Protein AF-A0A3N5W5H4-F1 (afdb_monomer)

Mean predicted aligned error: 2.98 Å

Secondary structure (DSSP, 8-state):
-B--S--GGGHHHHHHTT--EEEEE-TTSTT--HHHHHHHHTTSSEEEEEE-TTTHHHHS-HHHHHHHHHHHHHHHTTTS-EEEEESS---TTS-HHHHHHHHHHHHHH-------

Foldseek 3Di:
DEDDADPLVCLVVCLVVPAQEYPAQDCVHPQSNLQSVCVSCVPSHAYEAFQEQPDCQLPNDLVSLLVSLLVNCVRRCAQHRYHYDHNDDRDPSGDPSSVVSNVVSCVVRVPGDDDD

Structure (mmCIF, N/CA/C/O backbone):
data_AF-A0A3N5W5H4-F1
#
_entry.id   AF-A0A3N5W5H4-F1
#
loop_
_atom_site.group_PDB
_atom_site.id
_atom_site.type_symbol
_atom_site.label_atom_id
_atom_site.label_alt_id
_atom_site.label_comp_id
_atom_site.label_asym_id
_atom_site.label_entity_id
_atom_site.label_seq_id
_atom_site.pdbx_PDB_ins_code
_atom_site.Cartn_x
_atom_site.Cartn_y
_atom_site.Cartn_z
_atom_site.occupancy
_atom_site.B_iso_or_equiv
_atom_site.auth_seq_id
_atom_site.auth_comp_id
_atom_site.auth_asym_id
_atom_site.auth_atom_id
_atom_site.pdbx_PDB_model_num
ATOM 1 N N . MET A 1 1 ? -7.829 -11.147 7.617 1.00 92.62 1 MET A N 1
ATOM 2 C CA . MET A 1 1 ? -8.587 -11.829 6.548 1.00 92.62 1 MET A CA 1
ATOM 3 C C . MET A 1 1 ? -7.903 -11.585 5.212 1.00 92.62 1 MET A C 1
ATOM 5 O O . MET A 1 1 ? -7.553 -10.440 4.950 1.00 92.62 1 MET A O 1
ATOM 9 N N . HIS A 1 2 ? -7.699 -12.630 4.401 1.00 96.38 2 HIS A N 1
ATOM 10 C CA . HIS A 1 2 ? -7.287 -12.476 3.003 1.00 96.38 2 HIS A CA 1
ATOM 11 C C . HIS A 1 2 ? -8.490 -12.645 2.068 1.00 96.38 2 HIS A C 1
ATOM 13 O O . HIS A 1 2 ? -9.177 -13.659 2.160 1.00 96.38 2 HIS A O 1
ATOM 19 N N . THR A 1 3 ? -8.740 -11.694 1.173 1.00 95.25 3 THR A N 1
ATOM 20 C CA . THR A 1 3 ? -9.797 -11.803 0.159 1.00 95.25 3 THR A CA 1
ATOM 21 C C . THR A 1 3 ? -9.505 -10.883 -1.018 1.00 95.25 3 THR A C 1
ATOM 23 O O . THR A 1 3 ? -9.415 -9.671 -0.853 1.00 95.25 3 THR A O 1
ATOM 26 N N . CYS A 1 4 ? -9.370 -11.455 -2.213 1.00 94.38 4 CYS A N 1
ATOM 27 C CA . CYS A 1 4 ? -9.145 -10.668 -3.420 1.00 94.38 4 CYS A CA 1
ATOM 28 C C . CYS A 1 4 ? -10.415 -9.934 -3.880 1.00 94.38 4 CYS A C 1
ATOM 30 O O . CYS A 1 4 ? -11.540 -10.331 -3.570 1.00 94.38 4 CYS A O 1
ATOM 32 N N . GLY A 1 5 ? -10.227 -8.910 -4.706 1.00 94.50 5 GLY A N 1
ATOM 33 C CA . GLY A 1 5 ? -11.299 -8.169 -5.356 1.00 94.50 5 GLY A CA 1
ATOM 34 C C . GLY A 1 5 ? -11.914 -7.083 -4.476 1.00 94.50 5 GLY A C 1
ATOM 35 O O . GLY A 1 5 ? -11.295 -6.561 -3.551 1.00 94.50 5 GLY A O 1
ATOM 36 N N . SER A 1 6 ? -13.143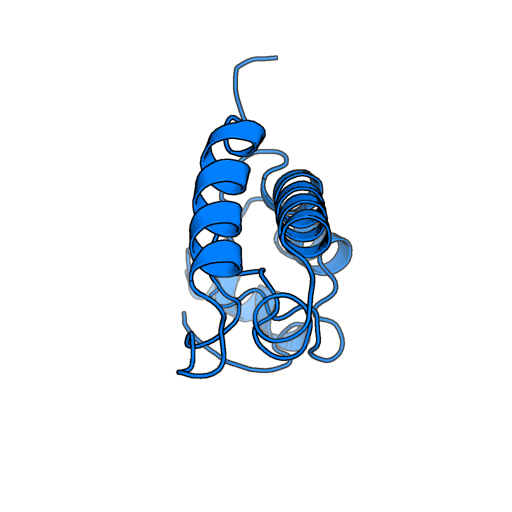 -6.695 -4.818 1.00 96.88 6 SER A N 1
ATOM 37 C CA . SER A 1 6 ? -13.864 -5.648 -4.097 1.00 96.88 6 SER A CA 1
ATOM 38 C C . SER A 1 6 ? -14.564 -6.224 -2.878 1.00 96.88 6 SER A C 1
ATOM 40 O O . SER A 1 6 ? -15.489 -7.026 -3.006 1.00 96.88 6 SER A O 1
ATOM 42 N N . VAL A 1 7 ? -14.150 -5.770 -1.699 1.00 96.62 7 VAL A N 1
ATOM 43 C CA . VAL A 1 7 ? -14.794 -6.129 -0.429 1.00 96.62 7 VAL A CA 1
ATOM 44 C C . VAL A 1 7 ? -15.321 -4.922 0.330 1.00 96.62 7 VAL A C 1
ATOM 46 O O . VAL A 1 7 ? -15.726 -5.048 1.480 1.00 96.62 7 VAL A O 1
ATOM 49 N N . PHE A 1 8 ? -15.361 -3.757 -0.322 1.00 97.62 8 PHE A N 1
ATOM 50 C CA . PHE A 1 8 ? -15.747 -2.485 0.287 1.00 97.62 8 PHE A CA 1
ATOM 51 C C . PHE A 1 8 ? -17.079 -2.557 1.051 1.00 97.62 8 PHE A C 1
ATOM 53 O O . PHE A 1 8 ? -17.203 -1.996 2.138 1.00 97.62 8 PHE A O 1
ATOM 60 N N . ALA A 1 9 ? -18.056 -3.280 0.495 1.00 97.56 9 ALA A N 1
ATOM 61 C CA . ALA A 1 9 ? -19.381 -3.450 1.085 1.00 97.56 9 ALA A CA 1
ATOM 62 C C . ALA A 1 9 ? -19.378 -4.213 2.422 1.00 97.56 9 ALA A C 1
ATOM 64 O O . ALA A 1 9 ? -20.284 -4.006 3.216 1.00 97.56 9 ALA A O 1
ATOM 65 N N . TYR A 1 10 ? -18.364 -5.046 2.675 1.00 97.00 10 TYR A N 1
ATOM 66 C CA . TYR A 1 10 ? -18.289 -5.947 3.831 1.00 97.00 10 TYR A CA 1
ATOM 67 C C . TYR A 1 10 ? -17.283 -5.487 4.894 1.00 97.00 10 TYR A C 1
ATOM 69 O O . TYR A 1 10 ? -17.069 -6.181 5.882 1.00 97.00 10 TYR A O 1
ATOM 77 N N . ILE A 1 11 ? -16.627 -4.334 4.705 1.00 97.44 11 ILE A N 1
ATOM 78 C CA . ILE A 1 11 ? -15.583 -3.861 5.631 1.00 97.44 11 ILE A CA 1
ATOM 79 C C . ILE A 1 11 ? -16.137 -3.645 7.045 1.00 97.44 11 ILE A C 1
ATOM 81 O O . ILE A 1 11 ? -15.454 -3.981 8.009 1.00 97.44 11 ILE A O 1
ATOM 85 N N . ASP A 1 12 ? -17.361 -3.121 7.168 1.00 97.50 12 ASP A N 1
ATOM 86 C CA . ASP A 1 12 ? -18.002 -2.926 8.475 1.00 97.50 12 ASP A CA 1
ATOM 87 C C . ASP A 1 12 ? -18.268 -4.276 9.150 1.00 97.50 12 ASP A C 1
ATOM 89 O O . ASP A 1 12 ? -17.841 -4.477 10.281 1.00 97.50 12 ASP A O 1
ATOM 93 N N . ASP A 1 13 ? -18.839 -5.236 8.415 1.00 97.88 13 ASP A N 1
ATOM 94 C CA . ASP A 1 13 ? -19.087 -6.589 8.923 1.00 97.88 13 ASP A CA 1
ATOM 95 C C . ASP A 1 13 ? -17.788 -7.264 9.385 1.00 97.88 13 ASP A C 1
ATOM 97 O O . ASP A 1 13 ? -17.751 -7.919 10.424 1.00 97.88 13 ASP A O 1
ATOM 101 N N . PHE A 1 14 ? -16.693 -7.091 8.637 1.00 97.62 14 PHE A N 1
ATOM 102 C CA . PHE A 1 14 ? -15.386 -7.630 9.013 1.00 97.62 14 PHE A CA 1
ATOM 103 C C . PHE A 1 14 ? -14.867 -7.024 10.318 1.00 97.62 14 PHE A C 1
ATOM 105 O O . PHE A 1 14 ? -14.317 -7.753 11.143 1.00 97.62 14 PHE A O 1
ATOM 112 N N . MET A 1 15 ? -15.039 -5.716 10.522 1.00 97.19 15 MET A N 1
ATOM 113 C CA . MET A 1 15 ? -14.690 -5.073 11.791 1.00 97.19 15 MET A CA 1
ATOM 114 C C . MET A 1 15 ? -15.587 -5.571 12.931 1.00 97.19 15 MET A C 1
ATOM 116 O O . MET A 1 15 ? -15.078 -5.868 14.010 1.00 97.19 15 MET A O 1
ATOM 120 N N . ASP A 1 16 ? -16.889 -5.722 12.684 1.00 97.81 16 ASP A N 1
ATOM 121 C CA . ASP A 1 16 ? -17.871 -6.151 13.685 1.00 97.81 16 ASP A CA 1
ATOM 122 C C . ASP A 1 16 ? -17.626 -7.585 14.174 1.00 97.81 16 ASP A C 1
ATOM 124 O O . ASP A 1 16 ? -17.781 -7.872 15.362 1.00 97.81 16 ASP A O 1
ATOM 128 N N . VAL A 1 17 ? -17.176 -8.486 13.293 1.00 97.56 17 VAL A N 1
ATOM 129 C CA . VAL A 1 17 ? -16.797 -9.862 13.672 1.00 97.56 17 VAL A CA 1
ATOM 130 C C . VAL A 1 17 ? -15.367 -9.978 14.218 1.00 97.56 17 VAL A C 1
ATOM 132 O O . VAL A 1 17 ? -14.908 -11.086 14.500 1.00 97.56 17 VAL A O 1
ATOM 135 N N . GLY A 1 18 ? -14.658 -8.857 14.386 1.00 97.12 18 GLY A N 1
ATOM 136 C CA . GLY A 1 18 ? -13.348 -8.808 15.036 1.00 97.12 18 GLY A CA 1
ATOM 137 C C . GLY A 1 18 ? -12.160 -9.147 14.133 1.00 97.12 18 GLY A C 1
ATOM 138 O O . GLY A 1 18 ? -11.157 -9.665 14.616 1.00 97.12 18 GLY A O 1
ATOM 139 N N . ILE A 1 19 ? -12.239 -8.893 12.824 1.00 98.00 19 ILE A N 1
ATOM 140 C CA . ILE A 1 19 ? -11.067 -9.008 11.946 1.00 98.00 19 ILE A CA 1
ATOM 141 C C . ILE A 1 19 ? -10.141 -7.803 12.147 1.00 98.00 19 ILE A C 1
ATOM 143 O O . ILE A 1 19 ? -10.478 -6.682 11.775 1.00 98.00 19 ILE A O 1
ATOM 147 N N . ASP A 1 20 ? -8.921 -8.057 12.624 1.00 97.56 20 ASP A N 1
ATOM 148 C CA . ASP A 1 20 ? -7.938 -6.996 12.891 1.00 97.56 20 ASP A CA 1
ATOM 149 C C . ASP A 1 20 ? -7.238 -6.449 11.635 1.00 97.56 20 ASP A C 1
ATOM 151 O O . ASP A 1 20 ? -6.796 -5.301 11.613 1.00 97.56 20 ASP A O 1
ATOM 155 N N . VAL A 1 21 ? -7.084 -7.275 10.590 1.00 98.12 21 VAL A N 1
ATOM 156 C CA . VAL A 1 21 ? -6.270 -6.954 9.401 1.00 98.12 21 VAL A CA 1
ATOM 157 C C . VAL A 1 21 ? -6.994 -7.320 8.109 1.00 98.12 21 VAL A C 1
ATOM 159 O O . VAL A 1 21 ? -7.400 -8.476 7.936 1.00 98.12 21 VAL A O 1
ATOM 162 N N . LEU A 1 22 ? -7.062 -6.386 7.158 1.00 98.06 22 LEU A N 1
ATOM 163 C CA . LEU A 1 22 ? -7.516 -6.638 5.789 1.00 98.06 22 LEU A CA 1
ATOM 164 C C . LEU A 1 22 ? -6.326 -6.778 4.831 1.00 98.06 22 LEU A C 1
ATOM 166 O O . LEU A 1 22 ? -5.477 -5.892 4.739 1.00 98.06 22 LEU A O 1
ATOM 170 N N . ASN A 1 23 ? -6.288 -7.897 4.111 1.00 97.75 23 ASN A N 1
ATOM 171 C CA . ASN A 1 23 ? -5.296 -8.231 3.094 1.00 97.75 23 ASN A CA 1
ATOM 172 C C . ASN A 1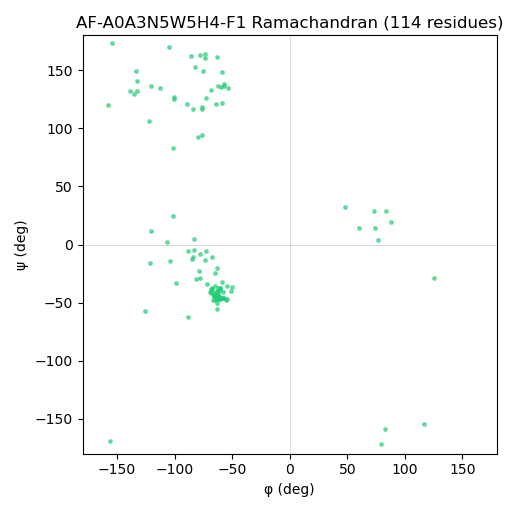 23 ? -6.028 -8.747 1.837 1.00 97.75 23 ASN A C 1
ATOM 174 O O . ASN A 1 23 ? -6.978 -9.514 1.978 1.00 97.75 23 ASN A O 1
ATOM 178 N N . PRO A 1 24 ? -5.604 -8.413 0.617 1.00 97.44 24 PRO A N 1
ATOM 179 C CA . PRO A 1 24 ? -4.684 -7.343 0.260 1.00 97.44 24 PRO A CA 1
ATOM 180 C C . PRO A 1 24 ? -5.393 -5.995 0.092 1.00 97.44 24 PRO A C 1
ATOM 182 O O . PRO A 1 24 ? -6.597 -5.911 -0.143 1.00 97.44 24 PRO A O 1
ATOM 185 N N . MET A 1 25 ? -4.620 -4.914 0.131 1.00 97.75 25 MET A N 1
ATOM 186 C CA . MET A 1 25 ? -5.026 -3.635 -0.447 1.00 97.75 25 MET A CA 1
ATOM 187 C C . MET A 1 25 ? -4.885 -3.701 -1.972 1.00 97.75 25 MET A C 1
ATOM 189 O O . MET A 1 25 ? -3.807 -3.455 -2.503 1.00 97.75 25 MET A O 1
ATOM 193 N N . GLN A 1 26 ? -5.970 -4.040 -2.671 1.00 95.62 26 GLN A N 1
ATOM 194 C CA . GLN A 1 26 ? -6.036 -4.130 -4.138 1.00 95.62 26 GLN A CA 1
ATOM 195 C C . GLN A 1 26 ? -6.716 -2.904 -4.746 1.00 95.62 26 GLN A C 1
ATOM 197 O O . GLN A 1 26 ? -7.905 -2.918 -5.051 1.00 95.62 26 GLN A O 1
ATOM 202 N N . SER A 1 27 ? -5.965 -1.818 -4.936 1.00 93.06 27 SER A N 1
ATOM 203 C CA . SER A 1 27 ? -6.529 -0.544 -5.419 1.00 93.06 27 SER A CA 1
ATOM 204 C C . SER A 1 27 ? -7.031 -0.567 -6.866 1.00 93.06 27 SER A C 1
ATOM 206 O O . SER A 1 27 ? -7.671 0.383 -7.297 1.00 93.06 27 SER A O 1
ATOM 208 N N . ASN A 1 28 ? -6.721 -1.620 -7.623 1.00 90.94 28 ASN A N 1
ATOM 209 C CA . ASN A 1 28 ? -7.226 -1.837 -8.979 1.00 90.94 28 ASN A CA 1
ATOM 210 C C . ASN A 1 28 ? -8.618 -2.502 -9.002 1.00 90.94 28 ASN A C 1
ATOM 212 O O . ASN A 1 28 ? -9.250 -2.559 -10.058 1.00 90.94 28 ASN A O 1
ATOM 216 N N . ALA A 1 29 ? -9.111 -2.993 -7.861 1.00 95.38 29 ALA A N 1
ATOM 217 C CA . ALA A 1 29 ? -10.456 -3.530 -7.737 1.00 95.38 29 ALA A CA 1
ATOM 218 C C . ALA A 1 29 ? -11.484 -2.408 -7.522 1.00 95.38 29 ALA A C 1
ATOM 220 O O . ALA A 1 29 ? -11.191 -1.347 -6.971 1.00 95.38 29 ALA A O 1
ATOM 221 N N . LYS A 1 30 ? -12.726 -2.664 -7.944 1.00 96.44 30 LYS A N 1
ATOM 222 C CA . LYS A 1 30 ? -13.839 -1.718 -7.808 1.00 96.44 30 LYS A CA 1
ATOM 223 C C . LYS A 1 30 ? -14.002 -1.261 -6.349 1.00 96.44 30 LYS A C 1
ATOM 225 O O . LYS A 1 30 ? -14.009 -2.097 -5.453 1.00 96.44 30 LYS A O 1
ATOM 230 N N . ASP A 1 31 ? -14.184 0.038 -6.117 1.00 96.81 31 ASP A N 1
ATOM 231 C CA . ASP A 1 31 ? -14.433 0.643 -4.795 1.00 96.81 31 ASP A CA 1
ATOM 232 C C . ASP A 1 31 ? -13.314 0.432 -3.744 1.00 96.81 31 ASP A C 1
ATOM 234 O O . ASP A 1 31 ? -13.528 0.683 -2.557 1.00 96.81 31 ASP A O 1
ATOM 238 N N . MET A 1 32 ? -12.115 -0.004 -4.154 1.00 97.06 32 MET A N 1
ATOM 239 C CA . MET A 1 32 ? -10.972 -0.269 -3.263 1.00 97.06 32 MET A CA 1
ATOM 240 C C . MET A 1 32 ? -9.926 0.865 -3.265 1.00 97.06 32 MET A C 1
ATOM 242 O O . MET A 1 32 ? -8.748 0.649 -2.956 1.00 97.06 32 MET A O 1
ATOM 246 N N . ASP A 1 33 ? -10.338 2.091 -3.601 1.00 96.31 33 ASP A N 1
ATOM 247 C CA . ASP A 1 33 ? -9.467 3.269 -3.633 1.00 96.31 33 ASP A CA 1
ATOM 248 C C . ASP A 1 33 ? -8.781 3.517 -2.273 1.00 96.31 33 ASP A C 1
ATOM 250 O O . ASP A 1 33 ? -9.442 3.460 -1.230 1.00 96.31 33 ASP A O 1
ATOM 254 N N . PRO A 1 34 ? -7.480 3.871 -2.235 1.00 96.44 34 PRO A N 1
ATOM 255 C CA . PRO A 1 34 ? -6.744 3.983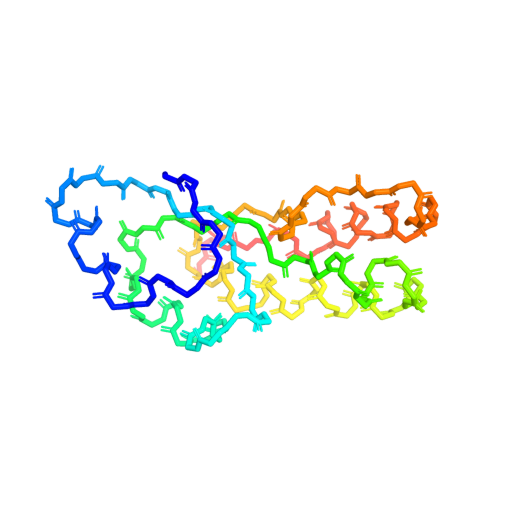 -0.979 1.00 96.44 34 PRO A CA 1
ATOM 256 C C . PRO A 1 34 ? -7.351 4.909 0.074 1.00 96.44 34 PRO A C 1
ATOM 258 O O . PRO A 1 34 ? -7.469 4.525 1.238 1.00 96.44 34 PRO A O 1
ATOM 261 N N . LEU A 1 35 ? -7.752 6.118 -0.330 1.00 96.69 35 LEU A N 1
ATOM 262 C CA . LEU A 1 35 ? -8.345 7.100 0.582 1.00 96.69 35 LEU A CA 1
ATOM 263 C C . LEU A 1 35 ? -9.680 6.599 1.128 1.00 96.69 35 LEU A C 1
ATOM 265 O O . LEU A 1 35 ? -9.903 6.629 2.333 1.00 96.69 35 LEU A O 1
ATOM 269 N N . ARG A 1 36 ? -10.514 6.047 0.244 1.00 97.19 36 ARG A N 1
ATOM 270 C CA . ARG A 1 36 ? -11.836 5.526 0.580 1.00 97.19 36 ARG A CA 1
ATOM 271 C C . ARG A 1 36 ? -11.747 4.386 1.595 1.00 97.19 36 ARG A C 1
ATOM 273 O O . ARG A 1 36 ? -12.496 4.371 2.566 1.00 97.19 36 ARG A O 1
ATOM 280 N N . ILE A 1 37 ? -10.808 3.457 1.404 1.00 97.50 37 ILE A N 1
ATOM 281 C CA . ILE A 1 37 ? -10.569 2.357 2.349 1.00 97.50 37 ILE A CA 1
ATOM 282 C C . ILE A 1 37 ? -10.048 2.887 3.683 1.00 97.50 37 ILE A C 1
ATOM 284 O O . ILE A 1 37 ? -10.528 2.463 4.732 1.00 97.50 37 ILE A O 1
ATOM 288 N N . LYS A 1 38 ? -9.105 3.836 3.664 1.00 96.31 38 LYS A N 1
ATOM 289 C CA . LYS A 1 38 ? -8.551 4.410 4.895 1.00 96.31 38 LYS A CA 1
ATOM 290 C C . LYS A 1 38 ? -9.609 5.152 5.718 1.00 96.31 38 LYS A C 1
ATOM 292 O O . LYS A 1 38 ? -9.616 5.038 6.942 1.00 96.31 38 LYS A O 1
ATOM 297 N N . GLU A 1 39 ? -10.498 5.888 5.058 1.00 96.75 39 GLU A N 1
ATOM 298 C CA . GLU A 1 39 ? -11.648 6.546 5.686 1.00 96.75 39 GLU A CA 1
ATOM 299 C C . GLU A 1 39 ? -12.643 5.525 6.241 1.00 96.75 39 GLU A C 1
ATOM 301 O O . GLU A 1 39 ? -13.090 5.668 7.377 1.00 96.75 39 GLU A O 1
ATOM 306 N N . LYS A 1 40 ? -12.943 4.468 5.475 1.00 97.38 40 LYS A N 1
ATOM 307 C CA . LYS A 1 40 ? -13.882 3.413 5.871 1.00 97.38 40 LYS A CA 1
ATOM 308 C C . LYS A 1 40 ? -13.416 2.653 7.114 1.00 97.38 40 LYS A C 1
ATOM 310 O O . LYS A 1 40 ? -14.222 2.411 8.005 1.00 97.38 40 LYS A O 1
ATOM 315 N N . THR A 1 41 ? -12.131 2.301 7.198 1.00 96.44 41 THR A N 1
ATOM 316 C CA . THR A 1 41 ? -11.593 1.581 8.364 1.00 96.44 41 THR A CA 1
ATOM 317 C C . THR A 1 41 ? -11.335 2.484 9.565 1.00 96.44 41 THR A C 1
ATOM 319 O O . THR A 1 41 ? -11.293 1.991 10.690 1.00 96.44 41 THR A O 1
ATOM 322 N N . ALA A 1 42 ? -11.149 3.793 9.357 1.00 93.62 42 ALA A N 1
ATOM 323 C CA . ALA A 1 42 ? -11.006 4.807 10.408 1.00 93.62 42 ALA A CA 1
ATOM 324 C C . ALA A 1 42 ? -10.008 4.438 11.532 1.00 93.62 42 ALA A C 1
ATOM 326 O O . ALA A 1 42 ? -10.198 4.800 12.691 1.00 93.62 42 ALA A O 1
ATOM 327 N N . GLY A 1 43 ? -8.949 3.688 11.202 1.00 92.62 43 GLY A N 1
ATOM 328 C CA . GLY A 1 43 ?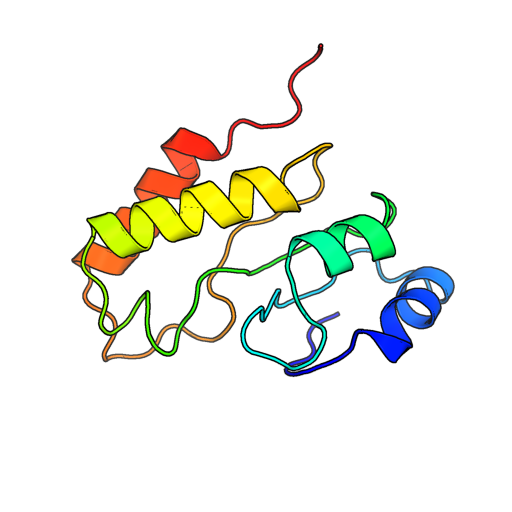 -7.937 3.233 12.166 1.00 92.62 43 GLY A CA 1
ATOM 329 C C . GLY A 1 43 ? -8.348 2.056 13.063 1.00 92.62 43 GLY A C 1
ATOM 330 O O . GLY A 1 43 ? -7.559 1.659 13.912 1.00 92.62 43 GLY A O 1
ATOM 331 N N . LYS A 1 44 ? -9.538 1.473 12.873 1.00 96.12 44 LYS A N 1
ATOM 332 C CA . LYS A 1 44 ? -10.020 0.295 13.619 1.00 96.12 44 LYS A CA 1
ATOM 333 C C . LYS A 1 44 ? -9.548 -1.041 13.040 1.00 96.12 44 LYS A C 1
ATOM 335 O O . LYS A 1 44 ? -9.696 -2.068 13.684 1.00 96.12 44 LYS A O 1
ATOM 340 N N . MET A 1 45 ? -8.999 -1.022 11.829 1.00 97.38 45 MET A N 1
ATOM 341 C CA . MET A 1 45 ? -8.523 -2.201 11.112 1.00 97.38 45 MET A CA 1
ATOM 342 C C . MET A 1 45 ? -7.203 -1.869 10.424 1.00 97.38 45 MET A C 1
ATOM 344 O O . MET A 1 45 ? -7.082 -0.839 9.750 1.00 97.38 45 MET A O 1
ATOM 348 N N . ALA A 1 46 ? -6.214 -2.742 10.595 1.00 98.00 46 ALA A N 1
ATOM 349 C CA . ALA A 1 46 ? -4.935 -2.625 9.922 1.00 98.00 46 ALA A CA 1
ATOM 350 C C . ALA A 1 46 ? -5.049 -3.038 8.447 1.00 98.00 46 ALA A C 1
ATOM 352 O O . ALA A 1 46 ? -5.843 -3.900 8.064 1.00 98.00 46 ALA A O 1
ATOM 353 N N . LEU A 1 47 ? -4.228 -2.420 7.609 1.00 98.12 47 LEU A N 1
ATOM 354 C CA . LEU A 1 47 ? -4.227 -2.590 6.162 1.00 98.12 47 LEU A CA 1
ATOM 355 C C . LEU A 1 47 ? -2.934 -3.286 5.736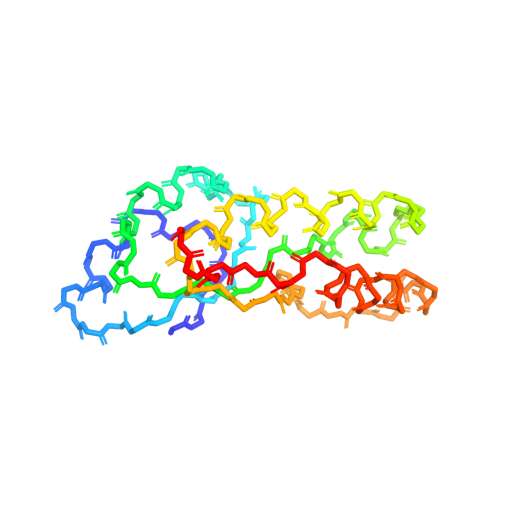 1.00 98.12 47 LEU A C 1
ATOM 357 O O . LEU A 1 47 ? -1.853 -2.903 6.180 1.00 98.12 47 LEU A O 1
ATOM 361 N N . TRP A 1 48 ? -3.025 -4.285 4.863 1.00 98.19 48 TRP A N 1
ATOM 362 C CA . TRP A 1 48 ? -1.870 -5.039 4.372 1.00 98.19 48 TRP A CA 1
ATOM 363 C C . TRP A 1 48 ? -1.924 -5.182 2.849 1.00 98.19 48 TRP A C 1
ATOM 365 O O . TRP A 1 48 ? -2.965 -5.538 2.312 1.00 98.19 48 TRP A O 1
ATOM 375 N N . GLY A 1 49 ? -0.828 -4.899 2.141 1.00 97.75 49 GLY A N 1
ATOM 376 C CA . GLY A 1 49 ? -0.738 -4.998 0.674 1.00 97.75 49 GLY A CA 1
ATOM 377 C C . GLY A 1 49 ? -0.480 -3.639 0.036 1.00 97.75 49 GLY A C 1
ATOM 378 O O . GLY A 1 49 ? 0.057 -2.758 0.699 1.00 97.75 49 GLY A O 1
ATOM 379 N N . GLY A 1 50 ? -0.879 -3.450 -1.224 1.00 96.88 50 GLY A N 1
ATOM 380 C CA . GLY A 1 50 ? -0.998 -2.118 -1.828 1.00 96.88 50 GLY A CA 1
ATOM 381 C C . GLY A 1 50 ? -0.233 -1.896 -3.126 1.00 96.88 50 GLY A C 1
ATOM 382 O O . GLY A 1 50 ? -0.670 -1.061 -3.914 1.00 96.88 50 GLY A O 1
ATOM 383 N N . VAL A 1 51 ? 0.889 -2.584 -3.356 1.00 98.06 51 VAL A N 1
ATOM 384 C CA . VAL A 1 51 ? 1.730 -2.339 -4.542 1.00 98.06 51 VAL A CA 1
ATOM 385 C C . VAL A 1 51 ? 1.271 -3.211 -5.712 1.00 98.06 51 VAL A C 1
ATOM 387 O O . VAL A 1 51 ? 1.272 -4.433 -5.594 1.00 98.06 51 VAL A O 1
ATOM 390 N N . ASP A 1 52 ? 0.900 -2.573 -6.824 1.00 96.75 52 ASP A N 1
ATOM 391 C CA . ASP A 1 52 ? 0.272 -3.211 -7.988 1.00 96.75 52 ASP A CA 1
ATOM 392 C C . ASP A 1 52 ? 1.171 -4.239 -8.694 1.00 96.75 52 ASP A C 1
ATOM 394 O O . ASP A 1 52 ? 2.248 -3.923 -9.213 1.00 96.75 52 ASP A O 1
ATOM 398 N N . THR A 1 53 ? 0.678 -5.473 -8.751 1.00 95.69 53 THR A N 1
ATOM 399 C CA . THR A 1 53 ? 1.322 -6.626 -9.394 1.00 95.69 53 THR A CA 1
ATOM 400 C C . THR A 1 53 ? 0.993 -6.796 -10.879 1.00 95.69 53 THR A C 1
ATOM 402 O O . THR A 1 53 ? 1.598 -7.648 -11.524 1.00 95.69 53 THR A O 1
ATOM 405 N N . HIS A 1 54 ? 0.090 -6.001 -11.463 1.00 94.06 54 HIS A N 1
ATOM 406 C CA . HIS A 1 54 ? -0.300 -6.109 -12.877 1.00 94.06 54 HIS A CA 1
ATOM 407 C C . HIS A 1 54 ? 0.404 -5.105 -13.800 1.00 94.06 54 HIS A C 1
ATOM 409 O O . HIS A 1 54 ? 0.647 -5.410 -14.978 1.00 94.06 54 HIS A O 1
ATOM 415 N N . VAL A 1 55 ? 0.701 -3.898 -13.307 1.00 96.25 55 VAL A N 1
ATOM 416 C CA . VAL A 1 55 ? 1.337 -2.838 -14.104 1.00 96.25 55 VAL A CA 1
ATOM 417 C C . VAL A 1 55 ? 2.595 -2.314 -13.429 1.00 96.25 55 VAL A C 1
ATOM 419 O O . VAL A 1 55 ? 3.663 -2.394 -14.034 1.00 96.25 55 VAL A O 1
ATOM 422 N N . VAL A 1 56 ? 2.511 -1.816 -12.195 1.00 97.94 56 VAL A N 1
ATOM 423 C CA . VAL A 1 56 ? 3.645 -1.120 -11.559 1.00 97.94 56 VAL A CA 1
ATOM 424 C C . VAL A 1 56 ? 4.854 -2.036 -11.365 1.00 97.94 56 VAL A C 1
ATOM 426 O O . VAL A 1 56 ? 5.937 -1.722 -11.857 1.00 97.94 56 VAL A O 1
ATOM 429 N N . LEU A 1 57 ? 4.689 -3.178 -10.694 1.00 97.94 57 LEU A N 1
ATOM 430 C CA . LEU A 1 57 ? 5.798 -4.105 -10.450 1.00 97.94 57 LEU A CA 1
ATOM 431 C C . LEU A 1 57 ? 6.349 -4.768 -11.725 1.00 97.94 57 LEU A C 1
ATOM 433 O O . LEU A 1 57 ? 7.571 -4.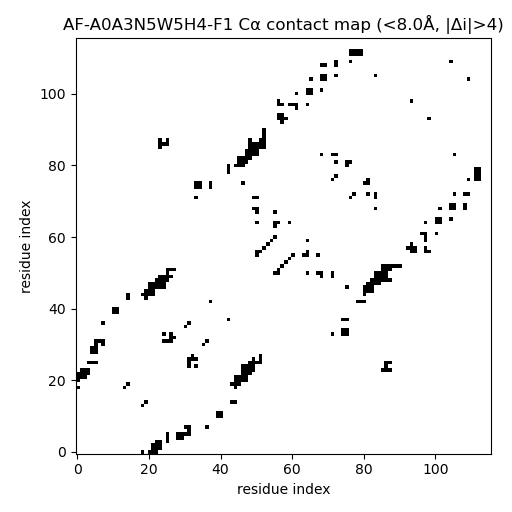755 -11.880 1.00 97.94 57 LEU A O 1
ATOM 437 N N . PRO A 1 58 ? 5.533 -5.331 -12.640 1.00 97.81 58 PRO A N 1
ATOM 438 C CA . PRO A 1 58 ? 6.067 -6.033 -13.810 1.00 97.81 58 PRO A CA 1
ATOM 439 C C . PRO A 1 58 ? 6.488 -5.115 -14.967 1.00 97.81 58 PRO A C 1
ATOM 441 O O . PRO A 1 58 ? 7.383 -5.474 -15.729 1.00 97.81 58 PRO A O 1
ATOM 444 N N . LYS A 1 59 ? 5.855 -3.945 -15.138 1.00 97.94 59 LYS A N 1
ATOM 445 C CA . LYS A 1 59 ? 6.017 -3.103 -16.344 1.00 97.94 59 LYS A CA 1
ATOM 446 C C . LYS A 1 59 ? 6.536 -1.695 -16.059 1.00 97.94 59 LYS A C 1
ATOM 448 O O . LYS A 1 59 ? 6.956 -1.018 -16.994 1.00 97.94 59 LYS A O 1
ATOM 453 N N . GLY A 1 60 ? 6.482 -1.240 -14.809 1.00 98.12 60 GLY A N 1
ATOM 454 C CA . GLY A 1 60 ? 6.981 0.072 -14.413 1.00 98.12 60 GLY A CA 1
ATOM 455 C C . GLY A 1 60 ? 8.505 0.138 -14.371 1.00 98.12 60 GLY A C 1
ATOM 456 O O . GLY A 1 60 ? 9.206 -0.876 -14.326 1.00 98.12 60 GLY A O 1
ATOM 457 N N . SER A 1 61 ? 9.026 1.357 -14.349 1.00 98.69 61 SER A N 1
ATOM 458 C CA . SER A 1 61 ? 10.412 1.628 -13.980 1.00 98.69 61 SER A CA 1
ATOM 459 C C . SER A 1 61 ? 10.597 1.577 -12.453 1.00 98.69 61 SER A C 1
ATOM 461 O O . SER A 1 61 ? 9.629 1.741 -11.704 1.00 98.69 61 SER A O 1
ATOM 463 N N . PRO A 1 62 ? 11.840 1.464 -11.951 1.00 98.81 62 PRO A N 1
ATOM 464 C CA . PRO A 1 62 ? 12.138 1.645 -10.529 1.00 98.81 62 PRO A CA 1
ATOM 465 C C . PRO A 1 62 ? 11.551 2.939 -9.942 1.00 98.81 62 PRO A C 1
ATOM 467 O O . PRO A 1 62 ? 11.070 2.962 -8.810 1.00 98.81 62 PRO A O 1
ATOM 470 N N . GLN A 1 63 ? 11.537 4.024 -10.721 1.00 98.69 63 GLN A N 1
ATOM 471 C CA . GLN A 1 63 ? 10.957 5.287 -10.276 1.00 98.69 63 GLN A CA 1
ATOM 472 C C . GLN A 1 63 ? 9.432 5.191 -10.113 1.00 98.69 63 GLN A C 1
ATOM 474 O O . GLN A 1 63 ? 8.903 5.708 -9.129 1.00 98.69 63 GLN A O 1
ATOM 479 N N . ASP A 1 64 ? 8.736 4.488 -11.010 1.00 98.69 64 ASP A N 1
ATOM 480 C CA . ASP A 1 64 ? 7.290 4.256 -10.894 1.00 98.69 64 ASP A CA 1
ATOM 481 C C . ASP A 1 64 ? 6.961 3.446 -9.634 1.00 98.69 64 ASP A C 1
ATOM 483 O O . ASP A 1 64 ? 6.058 3.811 -8.880 1.00 98.69 64 ASP A O 1
ATOM 487 N N . VAL A 1 65 ? 7.745 2.399 -9.349 1.00 98.81 65 VAL A N 1
ATOM 488 C CA . VAL A 1 65 ? 7.604 1.590 -8.125 1.00 98.81 65 VAL A CA 1
ATOM 489 C C . VAL A 1 65 ? 7.814 2.443 -6.875 1.00 98.81 65 VAL A C 1
ATOM 491 O O . VAL A 1 65 ? 7.017 2.381 -5.937 1.00 98.81 65 VAL A O 1
ATOM 494 N N . ARG A 1 66 ? 8.866 3.267 -6.855 1.00 98.81 66 ARG A N 1
ATOM 495 C CA . ARG A 1 66 ? 9.171 4.164 -5.732 1.00 98.81 66 ARG A CA 1
ATOM 496 C C . ARG A 1 66 ? 8.026 5.139 -5.462 1.00 98.81 66 ARG A C 1
ATOM 498 O O . ARG A 1 66 ? 7.645 5.317 -4.303 1.00 98.81 66 ARG A O 1
ATOM 505 N N . GLU A 1 67 ? 7.488 5.766 -6.505 1.00 98.69 67 GLU A N 1
ATOM 506 C CA . GLU A 1 67 ? 6.373 6.707 -6.369 1.00 98.69 67 GLU A CA 1
ATOM 507 C C . GLU A 1 67 ? 5.080 6.012 -5.938 1.00 98.69 67 GLU A C 1
ATOM 509 O O . GLU A 1 67 ? 4.345 6.560 -5.115 1.00 98.69 67 GLU A O 1
ATOM 514 N N . GLU A 1 68 ? 4.808 4.799 -6.421 1.00 98.31 68 GLU A N 1
ATOM 515 C CA . GLU A 1 68 ? 3.654 4.017 -5.970 1.00 98.31 68 GLU A CA 1
ATOM 516 C C . GLU A 1 68 ? 3.764 3.683 -4.480 1.00 98.31 68 GLU A C 1
ATOM 518 O O . GLU A 1 68 ? 2.853 3.982 -3.705 1.00 98.31 68 GLU A O 1
ATOM 523 N N . VAL A 1 69 ? 4.910 3.153 -4.043 1.00 98.50 69 VAL A N 1
ATOM 524 C CA . VAL A 1 69 ? 5.177 2.849 -2.629 1.00 98.50 69 VAL A CA 1
ATOM 525 C C . VAL A 1 69 ? 4.988 4.089 -1.755 1.00 98.50 69 VAL A C 1
ATOM 527 O O . VAL A 1 69 ? 4.269 4.036 -0.753 1.00 98.50 69 VAL A O 1
ATOM 530 N N . LYS A 1 70 ? 5.566 5.224 -2.161 1.00 98.25 70 LYS A N 1
ATOM 531 C CA . LYS A 1 70 ? 5.425 6.506 -1.462 1.00 98.25 70 LYS A CA 1
ATOM 532 C C . LYS A 1 70 ? 3.959 6.923 -1.327 1.00 98.25 70 LYS A C 1
ATOM 534 O O . LYS A 1 70 ? 3.537 7.300 -0.234 1.00 98.25 70 LYS A O 1
ATOM 539 N N . LYS A 1 71 ? 3.170 6.833 -2.404 1.00 97.56 71 LYS A N 1
ATOM 540 C CA . LYS A 1 71 ? 1.734 7.169 -2.398 1.00 97.56 71 LYS A CA 1
ATOM 541 C C . LYS A 1 71 ? 0.940 6.259 -1.464 1.00 97.56 71 LYS A C 1
ATOM 543 O O . LYS A 1 71 ? 0.143 6.759 -0.670 1.00 97.56 71 LYS A O 1
ATOM 548 N N . LYS A 1 72 ? 1.159 4.940 -1.521 1.00 97.62 72 LYS A N 1
ATOM 549 C CA . LYS A 1 72 ? 0.449 3.985 -0.652 1.00 97.62 72 LYS A CA 1
ATOM 550 C C . LYS A 1 72 ? 0.774 4.219 0.812 1.00 97.62 72 LYS A C 1
ATOM 552 O O . LYS A 1 72 ? -0.144 4.270 1.624 1.00 97.62 72 LYS A O 1
ATOM 557 N N . ILE A 1 73 ? 2.048 4.425 1.143 1.00 97.69 73 ILE A N 1
ATOM 558 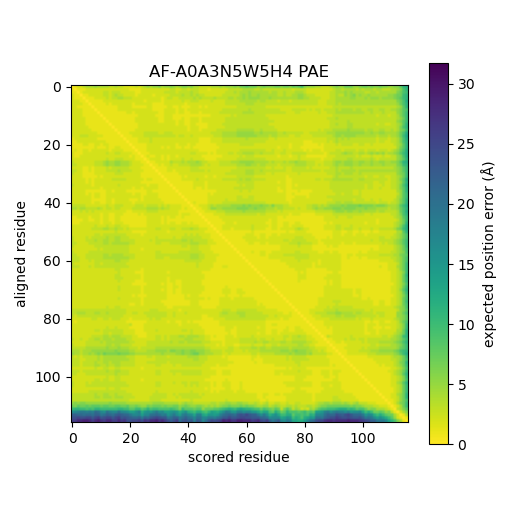C CA . ILE A 1 73 ? 2.464 4.736 2.513 1.00 97.69 73 ILE A CA 1
ATOM 559 C C . ILE A 1 73 ? 1.856 6.061 2.990 1.00 97.69 73 ILE A C 1
ATOM 561 O O . ILE A 1 73 ? 1.303 6.104 4.087 1.00 97.69 73 ILE A O 1
ATOM 565 N N . ALA A 1 74 ? 1.887 7.116 2.171 1.00 96.62 74 ALA A N 1
ATOM 566 C CA . ALA A 1 74 ? 1.329 8.419 2.537 1.00 96.62 74 ALA A CA 1
ATOM 567 C C . ALA A 1 74 ? -0.172 8.358 2.879 1.00 96.62 74 ALA A C 1
ATOM 569 O O . ALA A 1 74 ? -0.639 9.108 3.738 1.00 96.62 74 ALA A O 1
ATOM 570 N N . VAL A 1 75 ? -0.925 7.462 2.230 1.00 96.75 75 VAL A N 1
ATOM 571 C CA . VAL A 1 75 ? -2.359 7.272 2.484 1.00 96.75 75 VAL A CA 1
ATOM 572 C C . VAL A 1 75 ? -2.607 6.253 3.594 1.00 96.75 75 VAL A C 1
ATOM 574 O O . VAL A 1 75 ? -3.168 6.591 4.637 1.00 96.75 75 VAL A O 1
ATOM 577 N N . TYR A 1 76 ? -2.193 5.002 3.395 1.00 96.88 76 TYR A N 1
ATOM 578 C CA . TYR A 1 76 ? -2.520 3.909 4.306 1.00 96.88 76 TYR A CA 1
ATOM 579 C C . TYR A 1 76 ? -1.763 3.998 5.632 1.00 96.88 76 TYR A C 1
ATOM 581 O O . TYR A 1 76 ? -2.333 3.670 6.673 1.00 96.88 76 TYR A O 1
ATOM 589 N N . GLY A 1 77 ? -0.522 4.492 5.615 1.00 95.94 77 GLY A N 1
ATOM 590 C CA . GLY A 1 77 ? 0.323 4.645 6.802 1.00 95.94 77 GLY A CA 1
ATOM 591 C C . GLY A 1 77 ? -0.079 5.798 7.723 1.00 95.94 77 GLY A C 1
ATOM 592 O O . GLY A 1 77 ? 0.358 5.842 8.874 1.00 95.94 77 GLY A O 1
ATOM 593 N N . LYS A 1 78 ? -0.944 6.722 7.278 1.00 93.88 78 LYS A N 1
ATOM 594 C CA . LYS A 1 78 ? -1.408 7.839 8.114 1.00 93.88 78 LYS A CA 1
ATOM 595 C C . LYS A 1 78 ? -2.101 7.312 9.377 1.00 93.88 78 LYS A C 1
ATOM 597 O O . LYS A 1 78 ? -3.088 6.589 9.288 1.00 93.88 78 LYS A O 1
ATOM 602 N N . GLY A 1 79 ? -1.599 7.681 10.555 1.00 92.69 79 GLY A N 1
ATOM 603 C CA . GLY A 1 79 ? -2.129 7.194 11.836 1.00 92.69 79 GLY A CA 1
ATOM 604 C C . GLY A 1 79 ? -1.777 5.736 12.165 1.00 92.69 79 GLY A C 1
ATOM 605 O O . GLY A 1 79 ? -2.381 5.166 13.066 1.00 92.69 79 GLY A O 1
ATOM 606 N N . GLY A 1 80 ? -0.820 5.130 11.454 1.00 94.62 80 GLY A N 1
ATOM 607 C CA . GLY A 1 80 ? -0.359 3.763 11.703 1.00 94.62 80 GLY A CA 1
ATOM 608 C C . GLY A 1 80 ? -1.275 2.673 11.134 1.00 94.62 80 GLY A C 1
ATOM 609 O O . GLY A 1 80 ? -2.207 2.943 10.369 1.00 94.62 80 GLY A O 1
ATOM 610 N N . GLY A 1 81 ? -0.966 1.420 11.492 1.00 95.12 81 GLY A N 1
ATOM 611 C CA . GLY A 1 81 ? -1.760 0.245 11.115 1.00 95.12 81 GLY A CA 1
ATOM 612 C C . GLY A 1 81 ? -1.641 -0.165 9.645 1.00 95.12 81 GLY A C 1
ATOM 613 O O . GLY A 1 81 ? -2.590 -0.708 9.097 1.00 95.12 81 GLY A O 1
ATOM 614 N N . TYR A 1 82 ? -0.515 0.106 8.981 1.00 97.75 82 TYR A N 1
ATOM 615 C CA . TYR A 1 82 ? -0.276 -0.315 7.597 1.00 97.75 82 TYR A CA 1
ATOM 616 C C . TYR A 1 82 ? 0.951 -1.219 7.502 1.00 97.75 82 TYR A C 1
ATOM 618 O O . TYR A 1 82 ? 1.981 -0.922 8.107 1.00 97.75 82 TYR A O 1
ATOM 626 N N . MET A 1 83 ? 0.836 -2.295 6.729 1.00 97.44 83 MET A N 1
ATOM 627 C CA . MET A 1 83 ? 1.910 -3.217 6.372 1.00 97.44 83 MET A CA 1
ATOM 628 C C . MET A 1 83 ? 2.027 -3.258 4.848 1.00 97.44 83 MET A C 1
ATOM 630 O O . MET A 1 83 ? 1.187 -3.839 4.160 1.00 97.44 83 MET A O 1
ATOM 634 N N . LEU A 1 84 ? 3.064 -2.630 4.299 1.00 97.81 84 LEU A N 1
ATOM 635 C CA . LEU A 1 84 ? 3.264 -2.618 2.855 1.00 97.81 84 LEU A CA 1
ATOM 636 C C . LEU A 1 84 ? 3.631 -4.015 2.337 1.00 97.81 84 LEU A C 1
ATOM 638 O O . LEU A 1 84 ? 4.508 -4.685 2.876 1.00 97.81 84 LEU A O 1
ATOM 642 N N . SER A 1 85 ? 2.968 -4.432 1.263 1.00 97.56 85 SER A N 1
ATOM 643 C CA . SER A 1 85 ? 3.280 -5.639 0.497 1.00 97.56 85 SER A CA 1
ATOM 644 C C . SER A 1 85 ? 2.782 -5.463 -0.941 1.00 97.56 85 SER A C 1
ATOM 646 O O . SER A 1 85 ? 2.103 -4.482 -1.256 1.00 97.56 85 SER A O 1
ATOM 648 N N . ALA A 1 86 ? 3.105 -6.410 -1.815 1.00 97.25 86 ALA A N 1
ATOM 649 C CA . ALA A 1 86 ? 2.428 -6.542 -3.095 1.00 97.25 86 ALA A CA 1
ATOM 650 C C . ALA A 1 86 ? 0.921 -6.774 -2.866 1.00 97.25 86 ALA A C 1
ATOM 652 O O . ALA A 1 86 ? 0.524 -7.346 -1.845 1.00 97.25 86 ALA A O 1
ATOM 653 N N . ASP A 1 87 ? 0.081 -6.295 -3.782 1.00 95.75 87 ASP A N 1
ATOM 654 C CA . ASP A 1 87 ? -1.379 -6.452 -3.728 1.00 95.75 87 ASP A CA 1
ATOM 655 C C . ASP A 1 87 ? -1.864 -7.847 -4.163 1.00 95.75 87 ASP A C 1
ATOM 657 O O . ASP A 1 87 ? -3.034 -8.193 -4.003 1.00 95.75 87 ASP A O 1
ATOM 661 N N . HIS A 1 88 ? -0.950 -8.662 -4.680 1.00 95.56 88 HIS A N 1
ATOM 662 C CA . HIS A 1 88 ? -1.119 -10.079 -4.944 1.00 95.56 88 HIS A CA 1
ATOM 663 C C . HIS A 1 88 ? 0.259 -10.766 -4.951 1.00 95.56 88 HIS A C 1
ATOM 665 O O . HIS A 1 88 ? 1.273 -10.183 -4.561 1.00 95.56 88 HIS A O 1
ATOM 671 N N . ASN A 1 89 ? 0.311 -12.020 -5.389 1.00 95.19 89 ASN A N 1
ATOM 672 C CA . ASN A 1 89 ? 1.559 -12.753 -5.568 1.00 95.19 89 ASN A CA 1
ATOM 673 C C . ASN A 1 89 ? 2.494 -12.057 -6.568 1.00 95.19 89 ASN A C 1
ATOM 675 O O . ASN A 1 89 ? 2.078 -11.671 -7.658 1.00 95.19 89 ASN A O 1
ATOM 679 N N . ILE A 1 90 ? 3.776 -11.983 -6.212 1.00 96.25 90 ILE A N 1
ATOM 680 C CA . ILE A 1 90 ? 4.854 -11.593 -7.124 1.00 96.25 90 ILE A CA 1
ATOM 681 C C . ILE A 1 90 ? 5.084 -12.751 -8.100 1.00 96.25 90 ILE A C 1
ATOM 683 O O . ILE A 1 90 ? 5.291 -13.891 -7.680 1.00 96.25 90 ILE A O 1
ATOM 687 N N . LEU A 1 91 ? 5.030 -12.458 -9.395 1.00 95.12 91 LEU A N 1
ATOM 688 C CA . LEU A 1 91 ? 5.194 -13.433 -10.469 1.00 95.12 91 LEU A CA 1
ATOM 689 C C . LEU A 1 91 ? 6.578 -13.306 -11.127 1.00 95.12 91 LEU A C 1
ATOM 691 O O . LEU A 1 91 ? 7.341 -12.381 -10.853 1.00 95.12 91 LEU A O 1
ATOM 695 N N . VAL A 1 92 ? 6.917 -14.278 -11.978 1.00 96.06 92 VAL A N 1
ATOM 696 C CA . VAL A 1 92 ? 8.245 -14.415 -12.611 1.00 96.06 92 VAL A CA 1
ATOM 697 C C . VAL A 1 92 ? 8.613 -13.254 -13.542 1.00 96.06 92 VAL A C 1
ATOM 699 O O . VAL A 1 92 ? 9.786 -13.043 -13.837 1.00 96.06 92 VAL A O 1
ATOM 702 N N . ASP A 1 93 ? 7.621 -12.506 -14.013 1.00 95.75 93 ASP A N 1
ATOM 703 C CA . ASP A 1 93 ? 7.770 -11.359 -14.904 1.00 95.75 93 ASP A CA 1
ATOM 704 C C . ASP A 1 93 ? 8.104 -10.053 -14.168 1.00 95.75 93 ASP A C 1
ATOM 706 O O . ASP A 1 93 ? 8.383 -9.052 -14.824 1.00 95.75 93 ASP A O 1
ATOM 710 N N . VAL A 1 94 ? 8.135 -10.048 -12.830 1.00 98.25 94 VAL A N 1
ATOM 711 C CA . VAL A 1 94 ? 8.568 -8.885 -12.045 1.00 98.25 94 VAL A CA 1
ATOM 712 C C . VAL A 1 94 ? 10.096 -8.757 -12.087 1.00 98.25 94 VAL A C 1
ATOM 714 O O . VAL A 1 94 ? 10.801 -9.631 -11.572 1.00 98.25 94 VAL A O 1
ATOM 717 N N . PRO A 1 95 ? 10.651 -7.655 -1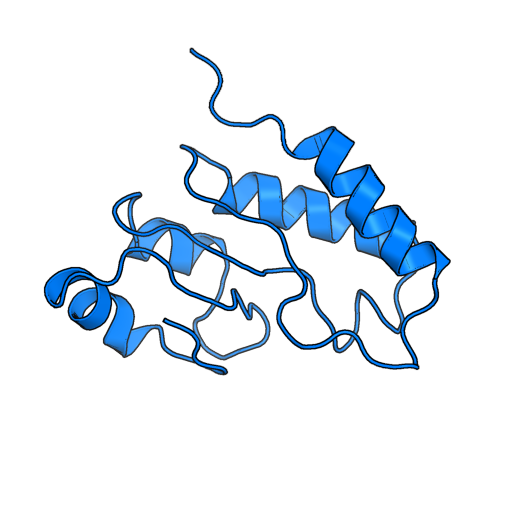2.632 1.00 98.38 95 PRO A N 1
ATOM 718 C CA . PRO A 1 95 ? 12.093 -7.448 -12.646 1.00 98.38 95 PRO A CA 1
ATOM 719 C C . PRO A 1 95 ? 12.663 -7.367 -11.218 1.00 98.38 95 PRO A C 1
ATOM 721 O O . PRO A 1 95 ? 12.121 -6.628 -10.389 1.00 98.38 95 PRO A O 1
ATOM 724 N N . PRO A 1 96 ? 13.806 -8.016 -10.916 1.00 98.19 96 PRO A N 1
ATOM 725 C CA . PRO A 1 96 ? 14.428 -7.941 -9.591 1.00 98.19 96 PRO A CA 1
ATOM 726 C C . PRO A 1 96 ? 14.705 -6.509 -9.117 1.00 98.19 96 PRO A C 1
ATOM 728 O O . PRO A 1 96 ? 14.533 -6.208 -7.939 1.00 98.19 96 PRO A O 1
ATOM 731 N N . ALA A 1 97 ? 15.074 -5.606 -10.033 1.00 98.56 97 ALA A N 1
ATOM 732 C CA . ALA A 1 97 ? 15.300 -4.196 -9.718 1.00 98.56 97 ALA A CA 1
ATOM 733 C C . ALA A 1 97 ? 14.038 -3.508 -9.170 1.00 98.56 97 ALA A C 1
ATOM 735 O O . ALA A 1 97 ? 14.132 -2.716 -8.233 1.00 98.56 97 ALA A O 1
ATOM 736 N N . ASN A 1 98 ? 12.856 -3.845 -9.695 1.00 98.81 98 ASN A N 1
ATOM 737 C CA . ASN A 1 98 ? 11.587 -3.296 -9.219 1.00 98.81 98 ASN A CA 1
ATOM 738 C C . ASN A 1 98 ? 11.254 -3.825 -7.822 1.00 98.81 98 ASN A C 1
ATOM 740 O O . ASN A 1 98 ? 10.857 -3.051 -6.954 1.00 98.81 98 ASN A O 1
ATOM 744 N N . LEU A 1 99 ? 11.497 -5.113 -7.567 1.00 98.06 99 LEU A N 1
ATOM 745 C CA . LEU A 1 99 ? 11.305 -5.696 -6.241 1.00 98.06 99 LEU A CA 1
ATOM 746 C C . LEU A 1 99 ? 12.249 -5.076 -5.198 1.00 98.06 99 LEU A C 1
ATOM 748 O O . LEU A 1 99 ? 11.796 -4.663 -4.133 1.00 98.06 99 LEU A O 1
ATOM 752 N N . ILE A 1 100 ? 13.540 -4.941 -5.514 1.00 98.56 100 ILE A N 1
ATOM 753 C CA . ILE A 1 100 ? 14.517 -4.259 -4.647 1.00 98.56 100 ILE A CA 1
ATOM 754 C C . ILE A 1 100 ? 14.071 -2.817 -4.380 1.00 98.56 100 ILE A C 1
ATOM 756 O O . ILE A 1 100 ? 14.020 -2.395 -3.226 1.00 98.56 100 ILE A O 1
ATOM 760 N N . THR A 1 101 ? 13.656 -2.091 -5.422 1.00 98.81 101 THR A N 1
ATOM 761 C CA . THR A 1 101 ? 13.182 -0.706 -5.284 1.00 98.81 101 THR A CA 1
ATOM 762 C C . THR A 1 101 ? 11.958 -0.601 -4.378 1.00 98.81 101 THR A C 1
ATOM 764 O O . THR A 1 101 ? 11.857 0.346 -3.599 1.00 98.81 101 THR A O 1
ATOM 767 N N . MET A 1 102 ? 11.043 -1.573 -4.430 1.00 98.56 102 MET A N 1
ATOM 768 C CA . MET A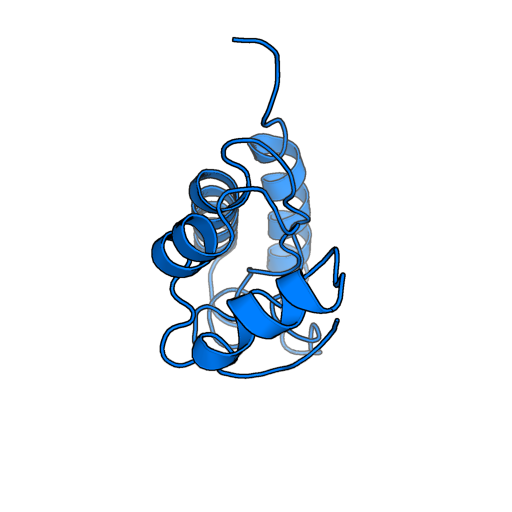 1 102 ? 9.896 -1.630 -3.525 1.00 98.56 102 MET A CA 1
ATOM 769 C C . MET A 1 102 ? 10.345 -1.736 -2.060 1.00 98.56 102 MET A C 1
ATOM 771 O O . MET A 1 102 ? 9.848 -0.983 -1.221 1.00 98.56 102 MET A O 1
ATOM 775 N N . PHE A 1 103 ? 11.304 -2.616 -1.750 1.00 98.12 103 PHE A N 1
ATOM 776 C CA . PHE A 1 103 ? 11.851 -2.762 -0.395 1.00 98.12 103 PHE A CA 1
ATOM 777 C C . PHE A 1 103 ? 12.606 -1.513 0.071 1.00 98.12 103 PHE A C 1
ATOM 779 O O . PHE A 1 103 ? 12.391 -1.047 1.189 1.00 98.12 103 PHE A O 1
ATOM 786 N N . GLU A 1 104 ? 13.456 -0.938 -0.779 1.00 98.56 104 GLU A N 1
ATOM 787 C CA . GLU A 1 104 ? 14.188 0.292 -0.463 1.00 98.56 104 GLU A CA 1
ATOM 788 C C . GLU A 1 104 ? 13.227 1.459 -0.203 1.00 98.56 104 GLU A C 1
ATOM 790 O O . GLU A 1 104 ? 13.359 2.172 0.793 1.00 98.56 104 GLU A O 1
ATOM 795 N N . ALA A 1 105 ? 12.224 1.646 -1.066 1.00 98.50 105 ALA A N 1
ATOM 796 C CA . ALA A 1 105 ? 11.205 2.678 -0.895 1.00 98.50 105 ALA A CA 1
ATOM 797 C C . ALA A 1 105 ? 10.388 2.463 0.385 1.00 98.50 105 ALA A C 1
ATOM 799 O O . ALA A 1 105 ? 10.082 3.433 1.081 1.00 98.50 105 ALA A O 1
ATOM 800 N N . ALA A 1 106 ? 10.094 1.211 0.744 1.00 97.75 106 ALA A N 1
ATOM 801 C CA . ALA A 1 106 ? 9.442 0.892 2.006 1.00 97.75 106 ALA A CA 1
ATOM 802 C C . ALA A 1 106 ? 10.297 1.308 3.212 1.00 97.75 106 ALA A C 1
ATOM 804 O O . ALA A 1 106 ? 9.761 1.880 4.152 1.00 97.75 106 ALA A O 1
ATOM 805 N N . GLN A 1 107 ? 11.617 1.102 3.180 1.00 96.56 107 GLN A N 1
ATOM 806 C CA . GLN A 1 107 ? 12.513 1.564 4.249 1.00 96.56 107 GLN A CA 1
ATOM 807 C C . GLN A 1 107 ? 12.628 3.095 4.300 1.00 96.56 107 GLN A C 1
ATOM 809 O O . GLN A 1 107 ? 12.650 3.673 5.383 1.00 96.56 107 GLN A O 1
ATOM 814 N N . MET A 1 108 ? 12.663 3.762 3.142 1.00 97.06 108 MET A N 1
ATOM 815 C CA . MET A 1 108 ? 12.771 5.225 3.063 1.00 97.06 108 MET A CA 1
ATOM 816 C C . MET A 1 108 ? 11.521 5.953 3.566 1.00 97.06 108 MET A C 1
ATOM 818 O O . MET A 1 108 ? 11.641 6.974 4.239 1.00 97.06 108 MET A O 1
ATOM 822 N N . PHE A 1 109 ? 10.328 5.464 3.220 1.00 96.62 109 PHE A N 1
ATOM 823 C CA . PHE A 1 109 ? 9.067 6.148 3.530 1.00 96.62 109 PHE A CA 1
ATOM 824 C C . PHE A 1 109 ? 8.299 5.506 4.694 1.00 96.62 109 PHE A C 1
ATOM 826 O O . PHE A 1 109 ? 7.373 6.119 5.217 1.00 96.62 109 PHE A O 1
ATOM 833 N N . GLY A 1 110 ? 8.662 4.288 5.104 1.00 93.00 110 GLY A N 1
ATOM 834 C CA . GLY A 1 110 ? 7.905 3.454 6.045 1.00 93.00 110 GLY A CA 1
ATOM 835 C C . GLY A 1 110 ? 7.943 3.892 7.507 1.00 93.00 110 GLY A C 1
ATOM 836 O O . GLY A 1 110 ? 7.232 3.328 8.333 1.00 93.00 110 GLY A O 1
ATOM 837 N N . SER A 1 111 ? 8.735 4.910 7.834 1.00 88.94 111 SER A N 1
ATOM 838 C CA . SER A 1 111 ? 8.699 5.555 9.144 1.00 88.94 111 SER A CA 1
ATOM 839 C C . SER A 1 111 ? 7.522 6.529 9.204 1.00 88.94 111 SER A C 1
ATOM 841 O O . SER A 1 111 ? 7.633 7.693 8.825 1.00 88.94 111 SER A O 1
ATOM 843 N N . TYR A 1 112 ? 6.381 6.041 9.683 1.00 81.88 112 TYR A N 1
ATOM 844 C CA . TYR A 1 112 ? 5.164 6.821 9.913 1.00 81.88 112 TYR A CA 1
ATOM 845 C C . TYR A 1 112 ? 4.570 6.505 11.289 1.00 81.88 112 TYR A C 1
ATOM 847 O O . TYR A 1 112 ? 4.701 5.394 11.794 1.00 81.88 112 TYR A O 1
ATOM 855 N N . GLY A 1 113 ? 3.905 7.488 11.905 1.00 63.31 113 GLY A N 1
ATOM 856 C CA . GLY A 1 113 ? 3.293 7.322 13.231 1.00 63.31 113 GLY A CA 1
ATOM 857 C C . GLY A 1 113 ? 4.210 7.616 14.426 1.00 63.31 113 GLY A C 1
ATOM 858 O O . GLY A 1 113 ? 3.906 7.177 15.530 1.00 63.31 113 GLY A O 1
ATOM 859 N N . GLY A 1 114 ? 5.310 8.357 14.230 1.00 57.88 114 GLY A N 1
ATOM 860 C CA . GLY A 1 114 ? 6.050 8.966 15.345 1.00 57.88 114 GLY A CA 1
ATOM 861 C C . GLY A 1 114 ? 5.199 9.996 16.110 1.00 57.88 114 GLY A C 1
ATOM 862 O O . GLY A 1 114 ? 4.185 10.451 15.569 1.00 57.88 114 GLY A O 1
ATOM 863 N N . PRO A 1 115 ? 5.574 10.354 17.356 1.00 50.53 115 PRO A N 1
ATOM 864 C CA . PRO A 1 115 ? 4.844 11.357 18.126 1.00 50.53 115 PRO A CA 1
ATOM 865 C C . PRO A 1 115 ? 4.787 12.677 17.345 1.00 50.53 115 PRO A C 1
ATOM 867 O O . PRO A 1 115 ? 5.778 13.076 16.731 1.00 50.53 115 PRO A O 1
ATOM 870 N N . ALA A 1 116 ? 3.605 13.298 17.339 1.00 48.56 116 ALA A N 1
ATOM 871 C CA . ALA A 1 116 ? 3.428 14.678 16.896 1.00 48.56 116 ALA A CA 1
ATOM 872 C C . ALA A 1 116 ? 4.159 15.647 17.833 1.00 48.56 116 ALA A C 1
ATOM 874 O O . ALA A 1 116 ? 4.227 15.341 19.048 1.00 48.56 116 ALA A O 1
#

Sequence (116 aa):
MHTCGSVFAYIDDFMDVGIDVLNPMQSNAKDMDPLRIKEKTAGKMALWGGVDTHVVLPKGSPQDVREEVKKKIAVYGKGGGYMLSADHNILVDVPPANLITMFEAAQMFGSYGGPA

Radius of gyration: 13.9 Å; Cα contacts (8 Å, |Δi|>4): 193; chains: 1; bounding box: 35×29×34 Å

Solvent-accessible surface area (backbone atoms only — not comparable to full-atom values): 6419 Å² total; per-residue (Å²): 85,82,55,85,63,62,53,63,91,47,50,64,60,40,50,74,75,65,46,58,40,47,27,45,36,36,56,89,27,66,79,34,41,63,65,59,47,46,60,71,41,66,79,74,40,28,43,29,20,49,42,48,60,84,47,41,40,46,70,41,52,49,66,50,26,31,52,50,47,48,52,48,41,65,50,47,25,56,86,34,55,52,44,86,39,54,31,52,78,88,57,92,68,42,47,68,66,30,55,52,31,42,54,51,34,44,66,74,55,62,82,56,65,69,88,130

pLDDT: mean 95.27, std 7.99, range [48.56, 98.81]

Nearest PDB structures (foldseek):
  4wsh-assembly1_B  TM=8.509E-01  e=4.768E-05  Pseudomonas aeruginosa PAO1
  4wsh-assembly1_A  TM=8.529E-01  e=2.927E-04  Pseudomonas aeruginosa PAO1
  4ay7-assembly2_B  TM=8.432E-01  e=2.582E-03  Methanosarcina mazei
  2eja-assembly1_B  TM=7.938E-01  e=6.769E-02  Aquifex aeolicus
  8f6n-assembly1_B  TM=4.723E-01  e=4.414E-01  Sus scrofa